Protein AF-D1KDJ7-F1 (afdb_monomer)

Radius of gyration: 19.08 Å; Cα contacts (8 Å, |Δi|>4): 86; chains: 1; bounding box: 45×33×55 Å

pLDDT: mean 92.46, std 7.89, range [58.44, 98.5]

Solvent-accessible surface area (backbone atoms only — not comparable to full-atom values): 9548 Å² total; per-residue (Å²): 96,77,80,58,55,37,55,81,70,35,60,68,57,33,16,52,52,42,43,54,43,72,72,33,71,64,43,58,51,50,50,53,49,49,55,52,52,51,51,51,50,51,52,53,55,51,52,52,47,52,51,58,57,71,67,57,68,82,76,76,93,64,86,67,96,80,68,76,52,65,67,59,56,50,48,39,52,49,50,30,51,52,40,51,52,51,51,54,54,52,63,70,73,52,61,50,69,50,39,55,61,50,52,47,61,50,60,70,39,69,66,46,53,53,54,52,50,52,32,50,51,29,45,41,53,47,48,46,58,46,62,42,42,45,49,47,76,70,69,76,42,93,74,66,54,57,69,62,39,50,52,53,42,48,52,52,49,52,50,49,49,49,48,59,55,45,56,78,78,108

Secondary structure (DSSP, 8-state):
-TGGGGGGG-HHHHHHHHHHHHHSHHHHHHHHHHHHHHHHHHHHHHHHHHHHHHT--SPPSS--TTPPPHHHHHHHHHHHHHHHHHHHHHHHHS-SSSHHHHHHHHHHSHHHHHHHHHHHHHHHHHHHHHHHHHHHHTTS-S---HHHHHHHHHHHHHHHHHHHHHHHH-

Foldseek 3Di:
DVLLLCVVVDQVSNLVVLVVLVPDPVVVVVVVCCVVVVVVVVVVVVVVVVVVVVPDDPDDPDDDPPDDPPCNVCVLVVLLVVLVVVVVVVVVPDDSNRVSVVVLVQVVDVVSVVSVVSNLVSVLVCQLVCQQCVCVVVVNDPHGPNVVSVVVSVVVSCSVVVSSVSSVVD

Nearest PDB structures (foldseek):
  2wu5-assembly1_H  TM=6.308E-01  e=4.886E+00  Escherichia coli

Sequence (170 aa):
MVSLLNFHAGKDVFNGFYTEFSQSPIYYLMAVALITTLGFHVFIAMSRQLANHQSKGSGYEKTYPQEIPRVVAWGGAGTLLVFIVFHFMQMQWLDKTDLYQEMLSIFIQPIMWVIYALGLITLSAHLHHALNNVLQTLGMTSKQYHLVVVLIVLLIFIGFSSVLVGVMYA

Structure (mmCIF, N/CA/C/O backbone):
data_AF-D1KDJ7-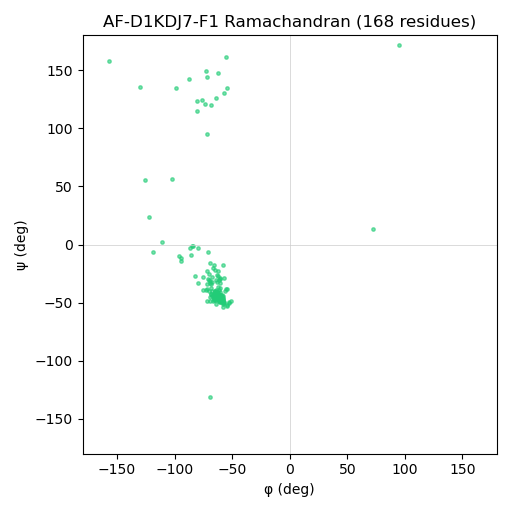F1
#
_entry.id   AF-D1KDJ7-F1
#
loop_
_atom_site.group_PDB
_atom_site.id
_atom_site.type_symbol
_atom_site.label_atom_id
_atom_site.label_alt_id
_atom_site.label_comp_id
_at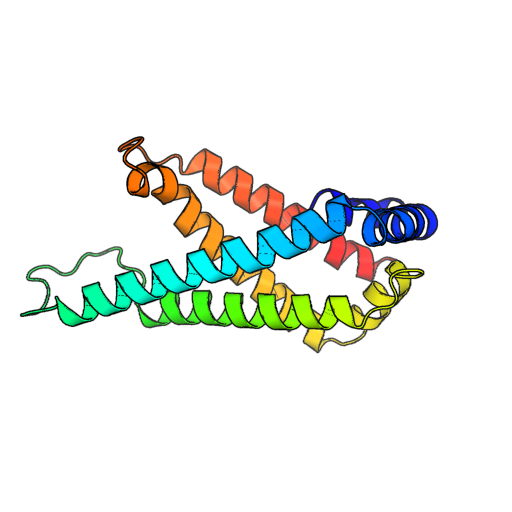om_site.label_asym_id
_atom_site.label_entity_id
_atom_site.label_seq_id
_atom_site.pdbx_PDB_ins_code
_atom_site.Cartn_x
_atom_site.Cartn_y
_atom_site.Cartn_z
_atom_site.occupancy
_atom_site.B_iso_or_equiv
_atom_site.auth_seq_id
_atom_site.auth_comp_id
_atom_site.auth_asym_id
_atom_site.auth_atom_id
_atom_site.pdbx_PDB_model_num
ATOM 1 N N . MET A 1 1 ? -1.204 3.511 -5.190 1.00 91.44 1 MET A N 1
ATOM 2 C CA . MET A 1 1 ? -2.198 3.582 -6.280 1.00 91.44 1 MET A CA 1
ATOM 3 C C . MET A 1 1 ? -1.753 4.548 -7.371 1.00 91.44 1 MET A C 1
ATOM 5 O O . MET A 1 1 ? -1.451 4.066 -8.443 1.00 91.44 1 MET A O 1
ATOM 9 N N . VAL A 1 2 ? -1.648 5.863 -7.116 1.00 93.19 2 VAL A N 1
ATOM 10 C CA . VAL A 1 2 ? -1.347 6.862 -8.170 1.00 93.19 2 VAL A CA 1
ATOM 11 C C . VAL A 1 2 ? -0.069 6.545 -8.955 1.00 93.19 2 VAL A C 1
ATOM 13 O O . VAL A 1 2 ? -0.130 6.439 -10.169 1.00 93.19 2 VAL A O 1
ATOM 16 N N . SER A 1 3 ? 1.061 6.310 -8.280 1.00 93.38 3 SER A N 1
ATOM 17 C CA . SER A 1 3 ? 2.324 5.966 -8.955 1.00 93.38 3 SER A CA 1
ATOM 18 C C . SER A 1 3 ? 2.252 4.674 -9.777 1.00 93.38 3 SER A C 1
ATOM 20 O O . SER A 1 3 ? 2.868 4.585 -10.832 1.00 93.38 3 SER A O 1
ATOM 22 N N . LEU A 1 4 ? 1.461 3.698 -9.325 1.00 94.44 4 LEU A N 1
ATOM 23 C CA . LEU A 1 4 ? 1.242 2.420 -10.007 1.00 94.44 4 LEU A CA 1
ATOM 24 C C . LEU A 1 4 ? 0.430 2.572 -11.300 1.00 94.44 4 LEU A C 1
ATOM 26 O O . LEU A 1 4 ? 0.592 1.760 -12.202 1.00 94.44 4 LEU A O 1
ATOM 30 N N . LEU A 1 5 ? -0.404 3.613 -11.426 1.00 96.25 5 LEU A N 1
ATOM 31 C CA . LEU A 1 5 ? -1.155 3.866 -12.660 1.00 96.25 5 LEU A CA 1
ATOM 32 C C . LEU A 1 5 ? -0.249 4.216 -13.848 1.00 96.25 5 LEU A C 1
ATOM 34 O O . LEU A 1 5 ? -0.687 4.061 -14.984 1.00 96.25 5 LEU A O 1
ATOM 38 N N . ASN A 1 6 ? 1.012 4.606 -13.611 1.00 95.69 6 ASN A N 1
ATOM 39 C CA . ASN A 1 6 ? 2.003 4.771 -14.679 1.00 95.69 6 ASN A CA 1
ATOM 40 C C . ASN A 1 6 ? 2.229 3.483 -15.484 1.00 95.69 6 ASN A C 1
ATOM 42 O O . ASN A 1 6 ? 2.736 3.566 -16.595 1.00 95.69 6 ASN A O 1
ATOM 46 N N . PHE A 1 7 ? 1.830 2.310 -14.972 1.00 96.94 7 PHE A N 1
ATOM 47 C CA . PHE A 1 7 ? 1.890 1.053 -15.723 1.00 96.94 7 PHE A CA 1
ATOM 48 C C . PHE A 1 7 ? 1.156 1.168 -17.068 1.00 96.94 7 PHE A C 1
ATOM 50 O O . PHE A 1 7 ? 1.645 0.701 -18.092 1.00 96.94 7 PHE A O 1
ATOM 57 N N . HIS A 1 8 ? 0.029 1.887 -17.087 1.00 96.81 8 HIS A N 1
ATOM 58 C CA . HIS A 1 8 ? -0.778 2.120 -18.290 1.00 96.81 8 HIS A CA 1
ATOM 59 C C . HIS A 1 8 ? -0.102 3.024 -19.327 1.00 96.81 8 HIS A C 1
ATOM 61 O O . HIS A 1 8 ? -0.534 3.060 -20.475 1.00 96.81 8 HIS A O 1
ATOM 67 N N . ALA A 1 9 ? 0.945 3.757 -18.942 1.00 96.56 9 ALA A N 1
ATOM 68 C CA . ALA A 1 9 ? 1.739 4.578 -19.854 1.00 96.56 9 ALA A CA 1
ATOM 69 C C . ALA A 1 9 ? 2.853 3.777 -20.560 1.00 96.56 9 ALA A C 1
ATOM 71 O O . ALA A 1 9 ? 3.573 4.333 -21.389 1.00 96.56 9 ALA A O 1
ATOM 72 N N . GLY A 1 10 ? 2.981 2.481 -20.257 1.00 96.25 10 GLY A N 1
ATOM 73 C CA . GLY A 1 10 ? 3.928 1.569 -20.887 1.00 96.25 10 GLY A CA 1
ATOM 74 C C . GLY A 1 10 ? 5.244 1.404 -20.125 1.00 96.25 10 GLY A C 1
ATOM 75 O O . GLY A 1 10 ? 5.540 2.102 -19.151 1.00 96.25 10 GLY A O 1
ATOM 76 N N . LYS A 1 11 ? 6.040 0.439 -20.602 1.00 96.69 11 LYS A N 1
ATOM 77 C CA . LYS A 1 11 ? 7.270 -0.045 -19.961 1.00 96.69 11 LYS A CA 1
ATOM 78 C C . LYS A 1 11 ? 8.259 1.073 -19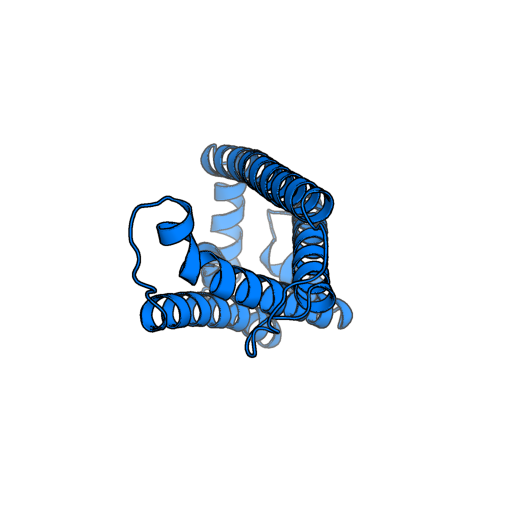.622 1.00 96.69 11 LYS A C 1
ATOM 80 O O . LYS A 1 11 ? 8.705 1.152 -18.480 1.00 96.69 11 LYS A O 1
ATOM 85 N N . ASP A 1 12 ? 8.574 1.937 -20.584 1.00 97.06 12 ASP A N 1
ATOM 86 C CA . ASP A 1 12 ? 9.632 2.944 -20.428 1.00 97.06 12 ASP A CA 1
ATOM 87 C C . ASP A 1 12 ? 9.285 3.984 -19.355 1.00 97.06 12 ASP A C 1
ATOM 89 O O . ASP A 1 12 ? 10.107 4.287 -18.491 1.00 97.06 12 ASP A O 1
ATOM 93 N N . VAL A 1 13 ? 8.041 4.480 -19.356 1.00 96.94 13 VAL A N 1
ATOM 94 C CA . VAL A 1 13 ? 7.558 5.452 -18.359 1.00 96.94 13 VAL A CA 1
ATOM 95 C C . VAL A 1 13 ? 7.529 4.824 -16.966 1.00 96.94 13 VAL A C 1
ATOM 97 O O . VAL A 1 13 ? 7.974 5.437 -15.994 1.00 96.94 13 VAL A O 1
ATOM 100 N N . PHE A 1 14 ? 7.029 3.591 -16.864 1.00 97.12 14 PHE A N 1
ATOM 101 C CA . PHE A 1 14 ? 6.931 2.881 -15.595 1.00 97.12 14 PHE A CA 1
ATOM 102 C C . PHE A 1 14 ? 8.311 2.601 -14.985 1.00 97.12 14 PHE A C 1
ATOM 104 O O . PHE A 1 14 ? 8.564 2.957 -13.832 1.00 97.12 14 PHE A O 1
ATOM 111 N N . ASN A 1 15 ? 9.225 2.021 -15.766 1.00 97.31 15 ASN A N 1
ATOM 112 C CA . ASN A 1 15 ? 10.569 1.684 -15.300 1.00 97.31 15 ASN A CA 1
ATOM 113 C C . ASN A 1 15 ? 11.406 2.930 -15.001 1.00 97.31 15 ASN A C 1
ATOM 115 O O . ASN A 1 15 ? 12.100 2.955 -13.983 1.00 97.31 15 ASN A O 1
ATOM 119 N N . GLY A 1 16 ? 11.310 3.976 -15.831 1.00 96.44 16 GLY A N 1
ATOM 120 C CA . GLY A 1 16 ? 11.992 5.248 -15.589 1.00 96.44 16 GLY A CA 1
ATOM 121 C C . GLY A 1 16 ? 11.605 5.848 -14.237 1.00 96.44 16 GLY A C 1
ATOM 122 O O . GLY A 1 16 ? 12.473 6.118 -13.407 1.00 96.44 16 GLY A O 1
ATOM 123 N N . PHE A 1 17 ? 10.297 5.936 -13.958 1.00 95.94 17 PHE A N 1
ATOM 124 C CA . PHE A 1 17 ? 9.800 6.442 -12.677 1.00 95.94 17 PHE A CA 1
ATOM 125 C C . PHE A 1 17 ? 10.339 5.642 -11.482 1.00 95.94 17 PHE A C 1
ATOM 127 O O . PHE A 1 17 ? 10.817 6.231 -10.513 1.00 95.94 17 PHE A O 1
ATOM 134 N N . TYR A 1 18 ? 10.263 4.307 -11.517 1.00 95.50 18 TYR A N 1
ATOM 135 C CA . TYR A 1 18 ? 10.661 3.479 -10.371 1.00 95.50 18 TYR A CA 1
ATOM 136 C C . TYR A 1 18 ? 12.178 3.362 -10.190 1.00 95.50 18 TYR A C 1
ATOM 138 O O . TYR A 1 18 ? 12.637 3.248 -9.046 1.00 95.50 18 TYR A O 1
ATOM 146 N N . THR A 1 19 ? 12.954 3.475 -11.269 1.00 94.75 19 THR A N 1
ATOM 147 C CA . THR A 1 19 ? 14.420 3.561 -11.200 1.00 94.75 19 THR A CA 1
ATOM 148 C C . THR A 1 19 ? 14.845 4.800 -10.416 1.00 94.75 19 THR A C 1
ATOM 150 O O . THR A 1 19 ? 15.633 4.693 -9.478 1.00 94.75 19 THR A O 1
ATOM 153 N N . GLU A 1 20 ? 14.262 5.961 -10.720 1.00 94.56 20 GLU A N 1
ATOM 154 C CA . GLU A 1 20 ? 14.554 7.209 -10.005 1.00 94.56 20 GLU A CA 1
ATOM 155 C C . GLU A 1 20 ? 13.964 7.215 -8.588 1.00 94.56 20 GLU A C 1
ATOM 157 O O . GLU A 1 20 ? 14.648 7.515 -7.605 1.00 94.56 20 GLU A O 1
ATOM 162 N N . PHE A 1 21 ? 12.686 6.847 -8.458 1.00 94.06 21 PHE A N 1
ATOM 163 C CA . PHE A 1 21 ? 11.972 6.900 -7.187 1.00 94.06 21 PHE A CA 1
ATOM 164 C C . PHE A 1 21 ? 12.628 6.011 -6.130 1.00 94.06 21 PHE A C 1
ATOM 166 O O . PHE A 1 21 ? 12.804 6.460 -4.999 1.00 94.06 21 PHE A O 1
ATOM 173 N N . SER A 1 22 ? 13.038 4.790 -6.488 1.00 93.12 22 SER A N 1
ATOM 174 C CA . SER A 1 22 ? 13.649 3.839 -5.546 1.00 93.12 22 SER A CA 1
ATOM 175 C C . SER A 1 22 ? 14.995 4.296 -4.974 1.00 93.12 22 SER A C 1
ATOM 177 O O . SER A 1 22 ? 15.382 3.849 -3.895 1.00 93.12 22 SER A O 1
ATOM 179 N N . GLN A 1 23 ? 15.683 5.211 -5.657 1.00 93.62 23 GLN A N 1
ATOM 180 C CA . GLN A 1 23 ? 16.940 5.805 -5.198 1.00 93.62 23 GLN A CA 1
ATOM 181 C C . GLN A 1 23 ? 16.723 7.129 -4.450 1.00 93.62 23 GLN A C 1
ATOM 183 O O . GLN A 1 23 ? 17.636 7.641 -3.801 1.00 93.62 23 GLN A O 1
ATOM 188 N N . SER A 1 24 ? 15.514 7.690 -4.514 1.00 95.81 24 SER A N 1
ATOM 189 C CA . SER A 1 24 ? 15.205 8.984 -3.917 1.00 95.81 24 SER A CA 1
ATOM 190 C C . SER A 1 24 ? 15.138 8.924 -2.380 1.00 95.81 24 SER A C 1
ATOM 192 O O . SER A 1 24 ? 14.670 7.936 -1.808 1.00 95.81 24 SER A O 1
ATOM 194 N N . PRO A 1 25 ? 15.485 10.015 -1.670 1.00 97.12 25 PRO A N 1
ATOM 195 C CA . PRO A 1 25 ? 15.270 10.118 -0.223 1.00 97.12 25 PRO A CA 1
ATOM 196 C C . PRO A 1 25 ? 13.803 9.929 0.191 1.00 97.12 25 PRO A C 1
ATOM 198 O O . PRO A 1 25 ? 13.519 9.445 1.286 1.00 97.12 25 PRO A O 1
ATOM 201 N N . ILE A 1 26 ? 12.866 10.289 -0.696 1.00 95.88 26 ILE A N 1
ATOM 202 C CA . ILE A 1 26 ? 11.423 10.154 -0.468 1.00 95.88 26 ILE A CA 1
ATOM 203 C C . ILE A 1 26 ? 11.048 8.681 -0.296 1.00 95.88 26 ILE A C 1
ATOM 205 O O . ILE A 1 26 ? 10.271 8.362 0.602 1.00 95.88 26 ILE A O 1
ATOM 209 N N . TYR A 1 27 ? 11.623 7.777 -1.093 1.00 94.19 27 TYR A N 1
ATOM 210 C CA . TYR A 1 27 ? 11.376 6.342 -0.952 1.00 94.19 27 TYR A CA 1
ATOM 211 C C . TYR A 1 27 ? 11.769 5.832 0.438 1.00 94.19 27 TYR A C 1
ATOM 213 O O . TYR A 1 27 ? 10.957 5.195 1.112 1.00 94.19 27 TYR A O 1
ATOM 221 N N . TYR A 1 28 ? 12.971 6.169 0.912 1.00 94.94 28 TYR A N 1
ATOM 222 C CA . TYR A 1 28 ? 13.435 5.746 2.236 1.00 94.94 28 TYR A CA 1
ATOM 223 C C . TYR A 1 28 ? 12.596 6.353 3.362 1.00 94.94 28 TYR A C 1
ATOM 225 O O . TYR A 1 28 ? 12.233 5.646 4.304 1.00 94.94 28 TYR A O 1
ATOM 233 N N . LEU A 1 29 ? 12.219 7.630 3.243 1.00 97.19 29 LEU A N 1
ATOM 234 C CA . LEU A 1 29 ? 11.311 8.281 4.186 1.00 97.19 29 LEU A CA 1
ATOM 235 C C . LEU A 1 29 ? 9.962 7.550 4.247 1.00 97.19 29 LEU A C 1
ATOM 237 O O . LEU A 1 29 ? 9.476 7.246 5.336 1.00 97.19 29 LEU A O 1
ATOM 241 N N . MET A 1 30 ? 9.375 7.233 3.090 1.00 94.88 30 MET A N 1
ATOM 242 C CA . MET A 1 30 ? 8.109 6.503 3.001 1.00 94.88 30 MET A CA 1
ATOM 243 C C . MET A 1 30 ? 8.222 5.088 3.573 1.00 94.88 30 MET A C 1
ATOM 245 O O . MET A 1 30 ? 7.302 4.649 4.260 1.00 94.88 30 MET A O 1
ATOM 249 N N . ALA A 1 31 ? 9.334 4.388 3.340 1.00 94.31 31 ALA A N 1
ATOM 250 C CA . ALA A 1 31 ? 9.569 3.053 3.886 1.00 94.31 31 ALA A CA 1
ATOM 251 C C . ALA A 1 31 ? 9.669 3.075 5.421 1.00 94.31 31 ALA A C 1
ATOM 253 O O . ALA A 1 31 ?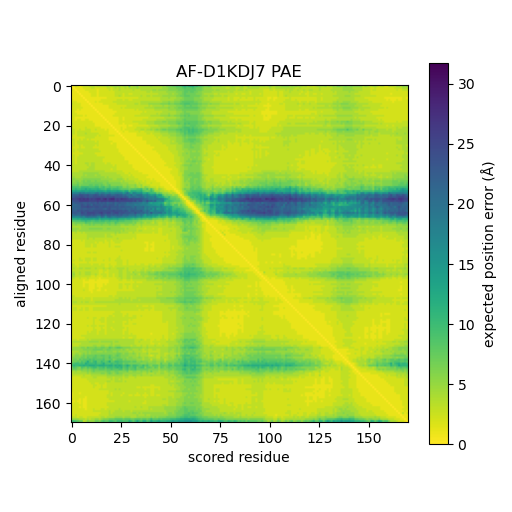 8.986 2.303 6.095 1.00 94.31 31 ALA A O 1
ATOM 254 N N . VAL A 1 32 ? 10.452 4.001 5.986 1.00 97.31 32 VAL A N 1
ATOM 255 C CA . VAL A 1 32 ? 10.566 4.175 7.445 1.00 97.31 32 VAL A CA 1
ATOM 256 C C . VAL A 1 32 ? 9.222 4.573 8.053 1.00 97.31 32 VAL A C 1
ATOM 258 O O . VAL A 1 32 ? 8.816 4.009 9.074 1.00 97.31 32 VAL A O 1
ATOM 261 N N . ALA A 1 33 ? 8.505 5.504 7.418 1.00 97.12 33 ALA A N 1
ATOM 262 C CA . ALA A 1 33 ? 7.180 5.922 7.858 1.00 97.12 33 ALA A CA 1
ATOM 263 C C . ALA A 1 33 ? 6.189 4.752 7.835 1.00 97.12 33 ALA A C 1
ATOM 265 O O . ALA A 1 33 ? 5.492 4.537 8.826 1.00 97.12 33 ALA A O 1
ATOM 266 N N . LEU A 1 34 ? 6.157 3.961 6.759 1.00 95.12 34 LEU A N 1
ATOM 267 C CA . LEU A 1 34 ? 5.304 2.778 6.643 1.00 95.12 34 LEU A CA 1
ATOM 268 C C . LEU A 1 34 ? 5.584 1.786 7.772 1.00 95.12 34 LEU A C 1
ATOM 270 O O . LEU A 1 34 ? 4.660 1.425 8.492 1.00 95.12 34 LEU A O 1
ATOM 274 N N . ILE A 1 35 ? 6.843 1.381 7.960 1.00 96.56 35 ILE A N 1
ATOM 275 C CA . ILE A 1 35 ? 7.219 0.387 8.977 1.00 96.56 35 ILE A CA 1
ATOM 276 C C . ILE A 1 35 ? 6.852 0.888 10.377 1.00 96.56 35 ILE A C 1
ATOM 278 O O . ILE A 1 35 ? 6.218 0.170 11.151 1.00 96.56 35 ILE A O 1
ATOM 282 N N . THR A 1 36 ? 7.205 2.137 10.689 1.00 97.81 36 THR A N 1
ATOM 283 C CA . THR A 1 36 ? 6.982 2.715 12.020 1.00 97.81 36 THR A CA 1
ATOM 284 C C . THR A 1 36 ? 5.492 2.873 12.314 1.00 97.81 36 THR A C 1
ATOM 286 O O . THR A 1 36 ? 5.015 2.454 13.369 1.00 97.81 36 THR A O 1
ATOM 289 N N . THR A 1 37 ? 4.733 3.450 11.380 1.00 97.19 37 THR A N 1
ATOM 290 C CA . THR A 1 37 ? 3.300 3.713 11.583 1.00 97.19 37 THR A CA 1
ATOM 291 C C . THR A 1 37 ? 2.470 2.438 11.553 1.00 97.19 37 THR A C 1
ATOM 293 O O . THR A 1 37 ? 1.571 2.299 12.379 1.00 97.19 37 THR A O 1
ATOM 296 N N . LEU A 1 38 ? 2.790 1.479 10.679 1.00 96.75 38 LEU A N 1
ATOM 297 C CA . LEU A 1 38 ? 2.138 0.171 10.661 1.00 96.75 38 LEU A CA 1
ATOM 298 C C . LEU A 1 38 ? 2.428 -0.603 11.949 1.00 96.75 38 LEU A C 1
ATOM 300 O O . LEU A 1 38 ? 1.501 -1.136 12.556 1.00 96.75 38 LEU A O 1
ATOM 304 N N . GLY A 1 39 ? 3.687 -0.623 12.400 1.00 97.75 39 GLY A N 1
ATOM 305 C CA . GLY A 1 39 ? 4.074 -1.273 13.653 1.00 97.75 39 GLY A CA 1
ATOM 306 C C . GLY A 1 39 ? 3.338 -0.680 14.854 1.00 97.75 39 GLY A C 1
ATOM 307 O O . GLY A 1 39 ? 2.723 -1.414 15.629 1.00 97.75 39 GLY A O 1
ATOM 308 N N . PHE A 1 40 ? 3.315 0.651 14.962 1.00 97.62 40 PHE A N 1
ATOM 309 C CA . PHE A 1 40 ? 2.552 1.349 15.998 1.00 97.62 40 PHE A CA 1
ATOM 310 C C . PHE A 1 40 ? 1.048 1.053 15.906 1.00 97.62 40 PHE A C 1
ATOM 312 O O . PHE A 1 40 ? 0.414 0.743 16.914 1.00 97.62 40 PHE A O 1
ATOM 319 N N . HIS A 1 41 ? 0.474 1.094 14.702 1.00 94.88 41 HIS A N 1
ATOM 320 C CA . HIS A 1 41 ? -0.938 0.802 14.470 1.00 94.88 41 HIS A CA 1
ATOM 321 C C . HIS A 1 41 ? -1.316 -0.606 14.946 1.00 94.88 41 HIS A C 1
ATOM 323 O O . HIS A 1 41 ? -2.270 -0.759 15.713 1.00 94.88 41 HIS A O 1
ATOM 329 N N . VAL A 1 42 ? -0.549 -1.624 14.543 1.00 96.25 42 VAL A N 1
ATOM 330 C CA . VAL A 1 42 ? -0.773 -3.020 14.946 1.00 96.25 42 VAL A CA 1
ATOM 331 C C . VAL A 1 42 ? -0.611 -3.174 16.457 1.00 96.25 42 VAL A C 1
ATOM 333 O O . VAL A 1 42 ? -1.474 -3.772 17.100 1.00 96.25 42 VAL A O 1
ATOM 336 N N . PHE A 1 43 ? 0.431 -2.579 17.046 1.00 96.81 43 PHE A N 1
ATOM 337 C CA . PHE A 1 43 ? 0.661 -2.623 18.490 1.00 96.81 43 PHE A CA 1
ATOM 338 C C . PHE A 1 43 ? -0.523 -2.053 19.283 1.00 96.81 43 PHE A C 1
ATOM 340 O O . PHE A 1 43 ? -1.023 -2.704 20.206 1.00 96.81 43 PHE A O 1
ATOM 347 N N . ILE A 1 44 ? -1.015 -0.868 18.912 1.00 94.62 44 ILE A N 1
ATOM 348 C CA . ILE A 1 44 ? -2.156 -0.238 19.587 1.00 94.62 44 ILE A CA 1
ATOM 349 C C . ILE A 1 44 ? -3.438 -1.044 19.362 1.00 94.62 44 ILE A C 1
ATOM 351 O O . ILE A 1 44 ? -4.186 -1.267 20.316 1.00 94.62 44 ILE A O 1
ATOM 355 N N . ALA A 1 45 ? -3.691 -1.519 18.140 1.00 91.56 45 ALA A N 1
ATOM 356 C CA . ALA A 1 45 ? -4.866 -2.333 17.834 1.00 91.56 45 ALA A CA 1
ATOM 357 C C . ALA A 1 45 ? -4.898 -3.625 18.670 1.00 91.56 45 ALA A C 1
ATOM 359 O O . ALA A 1 45 ? -5.923 -3.939 19.284 1.00 91.56 45 ALA A O 1
ATOM 360 N N . MET A 1 46 ? -3.768 -4.333 18.765 1.00 92.38 46 MET A N 1
ATOM 361 C CA . MET A 1 46 ? -3.636 -5.541 19.582 1.00 92.38 46 MET A CA 1
ATOM 362 C C . MET A 1 46 ? -3.774 -5.241 21.075 1.00 92.38 46 MET A C 1
ATOM 364 O O . MET A 1 46 ? -4.546 -5.912 21.760 1.00 92.38 46 MET A O 1
ATOM 368 N N . SER A 1 47 ? -3.086 -4.211 21.575 1.00 93.06 47 SER A N 1
ATOM 369 C CA . SER A 1 47 ? -3.125 -3.830 22.994 1.00 93.06 47 SER A CA 1
ATOM 370 C C . SER A 1 47 ? -4.543 -3.475 23.440 1.00 93.06 47 SER A C 1
ATOM 372 O O . SER A 1 47 ? -5.021 -3.964 24.466 1.00 93.06 47 SER A O 1
ATOM 374 N N . ARG A 1 48 ? -5.263 -2.683 22.633 1.00 89.75 48 ARG A N 1
ATOM 375 C CA . ARG A 1 48 ? -6.661 -2.327 22.908 1.00 89.75 48 ARG A CA 1
ATOM 376 C C . ARG A 1 48 ? -7.578 -3.539 22.867 1.00 89.75 48 ARG A C 1
ATOM 378 O O . ARG A 1 48 ? -8.470 -3.639 23.707 1.00 89.75 48 ARG A O 1
ATOM 385 N N . GLN A 1 49 ? -7.370 -4.460 21.928 1.00 87.19 49 GLN A N 1
ATOM 386 C CA . GLN A 1 49 ? -8.186 -5.666 21.890 1.00 87.19 49 GLN A CA 1
ATOM 387 C C . GLN A 1 49 ? -7.939 -6.558 23.100 1.00 87.19 49 GLN A C 1
ATOM 389 O O . GLN A 1 49 ? -8.899 -7.073 23.671 1.00 87.19 49 GLN A O 1
ATOM 394 N N . LEU A 1 50 ? -6.681 -6.750 23.491 1.00 87.44 50 LEU A N 1
ATOM 395 C CA . LEU A 1 50 ? -6.346 -7.589 24.632 1.00 87.44 50 LEU A CA 1
ATOM 396 C C . LEU A 1 50 ? -6.948 -7.013 25.919 1.00 87.44 50 LEU A C 1
ATOM 398 O O . LEU A 1 50 ? -7.602 -7.744 26.660 1.00 87.44 50 LEU A O 1
ATOM 402 N N . ALA A 1 51 ? -6.842 -5.696 26.120 1.00 88.06 51 ALA A N 1
ATOM 403 C CA . ALA A 1 51 ? -7.497 -5.004 27.229 1.00 88.06 51 ALA A CA 1
ATOM 404 C C . ALA A 1 51 ? -9.029 -5.173 27.201 1.00 88.06 51 ALA A C 1
ATOM 406 O O . ALA A 1 51 ? -9.636 -5.481 28.222 1.00 88.06 51 ALA A O 1
ATOM 407 N N . ASN A 1 52 ? -9.656 -5.050 26.025 1.00 84.75 52 ASN A N 1
ATOM 408 C CA . ASN A 1 52 ? -11.099 -5.256 25.847 1.00 84.75 52 ASN A CA 1
ATOM 409 C C . ASN A 1 52 ? -11.537 -6.719 26.058 1.00 84.75 52 ASN A C 1
ATOM 411 O O . ASN A 1 52 ? -12.685 -7.002 26.396 1.00 84.75 52 ASN A O 1
ATOM 415 N N . HIS A 1 53 ? -10.646 -7.680 25.811 1.00 80.88 53 HIS A N 1
ATOM 416 C CA . HIS A 1 53 ? -10.916 -9.086 26.088 1.00 80.88 53 HIS A CA 1
ATOM 417 C C . HIS A 1 53 ? -10.823 -9.388 27.586 1.00 80.88 53 HIS A C 1
ATOM 419 O O . HIS A 1 53 ? -11.660 -10.122 28.098 1.00 80.88 53 HIS A O 1
ATOM 425 N N . GLN A 1 54 ? -9.861 -8.783 28.287 1.00 82.25 54 GLN A N 1
ATOM 426 C CA . GLN A 1 54 ? -9.705 -8.924 29.738 1.00 82.25 54 GLN A CA 1
ATOM 427 C C . GLN A 1 54 ? -10.837 -8.249 30.523 1.00 82.25 54 GLN A C 1
ATOM 429 O O . GLN A 1 54 ? -11.241 -8.751 31.566 1.00 82.25 54 GLN A O 1
ATOM 434 N N . SER A 1 55 ? -11.379 -7.136 30.021 1.00 78.31 55 SER A N 1
ATOM 435 C CA . SER A 1 55 ? -12.482 -6.415 30.669 1.00 78.31 55 SER A CA 1
ATOM 436 C C . SER A 1 55 ? -13.865 -7.033 30.431 1.00 78.31 55 SER A C 1
ATOM 438 O O . SER A 1 55 ? -14.856 -6.547 30.982 1.00 78.31 55 SER A O 1
ATOM 440 N N . LYS A 1 56 ? -13.967 -8.099 29.624 1.00 68.94 56 LYS A N 1
ATOM 441 C CA . LYS A 1 56 ? -15.223 -8.826 29.417 1.00 68.94 56 LYS A CA 1
ATOM 442 C C . LYS A 1 56 ? -15.565 -9.620 30.686 1.00 68.94 56 LYS A C 1
ATOM 444 O O . LYS A 1 56 ? -15.077 -10.728 30.875 1.00 68.94 56 LYS A O 1
ATOM 449 N N . GLY A 1 57 ? -16.396 -9.030 31.547 1.00 72.38 57 GLY A N 1
ATOM 450 C CA . GLY A 1 57 ? -17.065 -9.707 32.664 1.00 72.38 57 GLY A CA 1
ATOM 451 C C . GLY A 1 57 ? -18.141 -10.691 32.178 1.00 72.38 57 GLY A C 1
ATOM 452 O O . GLY A 1 57 ? -17.901 -11.490 31.273 1.00 72.38 57 GLY A O 1
ATOM 453 N N . SER A 1 58 ? -19.356 -10.639 32.739 1.00 67.25 58 SER A N 1
ATOM 454 C CA . SER A 1 58 ? -20.500 -11.355 32.155 1.00 67.25 58 SER A CA 1
ATOM 455 C C . SER A 1 58 ? -20.798 -10.825 30.743 1.00 67.25 58 SER A C 1
ATOM 457 O O . SER A 1 58 ? -20.538 -9.663 30.429 1.00 67.25 58 SER A O 1
ATOM 459 N N . GLY A 1 59 ? -21.280 -11.698 29.850 1.00 66.69 59 GLY A N 1
ATOM 460 C CA . GLY A 1 59 ? -21.565 -11.345 28.454 1.00 66.69 59 GLY A CA 1
ATOM 461 C C . GLY A 1 59 ? -22.522 -10.153 28.311 1.00 66.69 59 GLY A C 1
ATOM 462 O O . GLY A 1 59 ? -23.238 -9.806 29.245 1.00 66.69 59 GLY A O 1
ATOM 463 N N . TYR A 1 60 ? -22.539 -9.526 27.128 1.00 69.50 60 TYR A N 1
ATOM 464 C CA . TYR A 1 60 ? -23.446 -8.409 26.857 1.00 69.50 60 TYR A CA 1
ATOM 465 C C . TYR A 1 60 ? -24.901 -8.826 27.079 1.00 69.50 60 TYR A C 1
ATOM 467 O O . TYR A 1 60 ? -25.357 -9.827 26.533 1.00 69.50 60 TYR A O 1
ATOM 475 N N . GLU A 1 61 ? -25.631 -8.013 27.836 1.00 71.06 61 GLU A N 1
ATOM 476 C CA . GLU A 1 61 ? -27.036 -8.253 28.183 1.00 71.06 61 GLU A CA 1
ATOM 477 C C . GLU A 1 61 ? -27.971 -8.181 26.965 1.00 71.06 61 GLU A C 1
ATOM 479 O O . GLU A 1 61 ? -29.063 -8.744 26.967 1.00 71.06 61 GLU A O 1
ATOM 484 N N . LYS A 1 62 ? -27.521 -7.528 25.887 1.00 74.56 62 LYS A N 1
ATOM 485 C CA . LYS A 1 62 ? -28.206 -7.486 24.594 1.00 74.56 62 LYS A CA 1
ATOM 486 C C . LYS A 1 62 ? -27.246 -7.830 23.468 1.00 74.56 62 LYS A C 1
ATOM 488 O O . LYS A 1 62 ? -26.134 -7.309 23.402 1.00 74.56 62 LYS A O 1
ATOM 493 N N . THR A 1 63 ? -27.709 -8.672 22.554 1.00 65.56 63 THR A N 1
ATOM 494 C CA . THR A 1 63 ? -27.015 -8.973 21.302 1.00 65.56 63 THR A CA 1
ATOM 495 C C . THR A 1 63 ? -27.198 -7.799 20.342 1.00 65.56 63 THR A C 1
ATOM 497 O O . THR A 1 63 ? -28.330 -7.401 20.065 1.00 65.56 63 THR A O 1
ATOM 500 N N . TYR A 1 64 ? -26.107 -7.225 19.835 1.00 61.19 64 TYR A N 1
ATOM 501 C CA . TYR A 1 64 ? -26.193 -6.172 18.825 1.00 61.19 64 TYR A CA 1
ATOM 502 C C . TYR A 1 64 ? -26.419 -6.788 17.433 1.00 61.19 64 TYR A C 1
ATOM 504 O O . TYR A 1 64 ? -25.598 -7.584 16.975 1.00 61.19 64 TYR A O 1
ATOM 512 N N . PRO A 1 65 ? -27.492 -6.409 16.717 1.00 58.44 65 PRO A N 1
ATOM 513 C CA . PRO A 1 65 ? -27.895 -7.061 15.468 1.00 58.44 65 PRO A CA 1
ATOM 514 C C . PRO A 1 65 ? -26.977 -6.791 14.260 1.00 58.44 65 PRO A C 1
ATOM 516 O O . PRO A 1 65 ? -27.179 -7.397 13.214 1.00 58.44 65 PRO A O 1
ATOM 519 N N . GLN A 1 66 ? -25.978 -5.907 14.373 1.00 65.88 66 GLN A N 1
ATOM 520 C CA . GLN A 1 66 ? -25.038 -5.574 13.287 1.00 65.88 66 GLN A CA 1
ATOM 521 C C . GLN A 1 66 ? -23.563 -5.810 13.647 1.00 65.88 66 GLN A C 1
ATOM 523 O O . GLN A 1 66 ? -22.665 -5.198 13.067 1.00 65.88 66 GLN A O 1
ATOM 528 N N . GLU A 1 67 ? -23.279 -6.687 14.610 1.00 70.62 67 GLU A N 1
ATOM 529 C CA . GLU A 1 67 ? -21.893 -7.022 14.939 1.00 70.62 67 GLU A CA 1
ATOM 530 C C . GLU A 1 67 ? -21.260 -7.914 13.865 1.00 70.62 67 GLU A C 1
ATOM 532 O O . GLU A 1 67 ? -21.706 -9.032 13.609 1.00 70.62 67 GLU A O 1
ATOM 537 N N . ILE A 1 68 ? -20.163 -7.439 13.268 1.00 79.62 68 ILE A N 1
ATOM 538 C CA . ILE A 1 68 ? -19.290 -8.291 12.456 1.00 79.62 68 ILE A CA 1
ATOM 539 C C . ILE A 1 68 ? -18.683 -9.349 13.389 1.00 79.62 68 ILE A C 1
ATOM 541 O O . ILE A 1 68 ? -18.057 -8.981 14.392 1.00 79.62 68 ILE A O 1
ATOM 545 N N . PRO A 1 69 ? -18.811 -10.654 13.079 1.00 86.19 69 PRO A N 1
ATOM 546 C CA . PRO A 1 69 ? -18.247 -11.700 13.916 1.00 86.19 69 PRO A CA 1
ATOM 547 C C . PRO A 1 69 ? -16.752 -11.480 14.140 1.00 86.19 69 PRO A C 1
ATOM 549 O O . PRO A 1 69 ? -15.999 -11.226 13.197 1.00 86.19 69 PRO A O 1
ATOM 552 N N . ARG A 1 70 ? -16.291 -11.629 15.388 1.00 82.81 70 ARG A N 1
ATOM 553 C CA . ARG A 1 70 ? -14.878 -11.402 15.743 1.00 82.81 70 ARG A CA 1
ATOM 554 C C . ARG A 1 70 ? -13.928 -12.244 14.895 1.00 82.81 70 ARG A C 1
ATOM 556 O O . ARG A 1 70 ? -12.892 -11.739 14.493 1.00 82.81 70 ARG A O 1
ATOM 563 N N . VAL A 1 71 ? -14.298 -13.486 14.581 1.00 87.94 71 VAL A N 1
ATOM 564 C CA . VAL A 1 71 ? -13.506 -14.372 13.712 1.00 87.94 71 VAL A CA 1
ATOM 565 C C . VAL A 1 71 ? -13.322 -13.770 12.318 1.00 87.94 71 VAL A C 1
ATOM 567 O O . VAL A 1 71 ? -12.219 -13.801 11.791 1.00 87.94 71 VAL A O 1
ATOM 570 N N . VAL A 1 72 ? -14.365 -13.162 11.749 1.00 89.88 72 VAL A N 1
ATOM 571 C CA . VAL A 1 72 ? -14.302 -12.514 10.430 1.00 89.88 72 VAL A CA 1
ATOM 572 C C . VAL A 1 72 ? -13.444 -11.251 10.490 1.00 89.88 72 VAL A C 1
ATOM 574 O O . VAL A 1 72 ? -12.570 -11.066 9.648 1.00 89.88 72 VAL A O 1
ATOM 577 N N . ALA A 1 73 ? -13.638 -10.411 11.511 1.00 89.31 73 ALA A N 1
ATOM 578 C CA . ALA A 1 73 ? -12.856 -9.186 11.679 1.00 89.31 73 ALA A CA 1
ATOM 579 C C . ALA A 1 73 ? -11.354 -9.472 11.887 1.00 89.31 73 ALA A C 1
ATOM 581 O O . ALA A 1 73 ? -10.510 -8.860 11.232 1.00 89.31 73 ALA A O 1
ATOM 582 N N . TRP A 1 74 ? -11.018 -10.429 12.759 1.00 90.94 74 TRP A N 1
ATOM 583 C CA . TRP A 1 74 ? -9.632 -10.827 13.033 1.00 90.94 74 TRP A CA 1
ATOM 584 C C . TRP A 1 74 ? -9.009 -11.611 11.890 1.00 90.94 74 TRP A C 1
ATOM 586 O O . TRP A 1 74 ? -7.851 -11.371 11.564 1.00 90.94 74 TRP A O 1
ATOM 596 N N . GLY A 1 75 ? -9.775 -12.500 11.255 1.00 94.88 75 GLY A N 1
ATOM 597 C CA . GLY A 1 75 ? -9.339 -13.213 10.061 1.00 94.88 75 GLY A CA 1
ATOM 598 C C . GLY A 1 75 ? -8.968 -12.235 8.951 1.00 94.88 75 GLY A C 1
ATOM 599 O O . GLY A 1 75 ? -7.847 -12.277 8.460 1.00 94.88 75 GLY A O 1
ATOM 600 N N . GLY A 1 76 ? -9.850 -11.282 8.637 1.00 95.62 76 GLY A N 1
ATOM 601 C CA . GLY A 1 76 ? -9.588 -10.260 7.622 1.00 95.62 76 GLY A CA 1
ATOM 602 C C . GLY A 1 76 ? -8.376 -9.380 7.943 1.00 95.62 76 GLY A C 1
ATOM 603 O O . GLY A 1 76 ? -7.523 -9.179 7.080 1.00 95.62 76 GLY A O 1
ATOM 604 N N . ALA A 1 77 ? -8.255 -8.895 9.184 1.00 95.00 77 ALA A N 1
ATOM 605 C CA . ALA A 1 77 ? -7.103 -8.095 9.606 1.00 95.00 77 ALA A CA 1
ATOM 606 C C . ALA A 1 77 ? -5.786 -8.895 9.584 1.00 95.00 77 ALA A C 1
ATOM 608 O O . ALA A 1 77 ? -4.758 -8.378 9.151 1.00 95.00 77 ALA A O 1
ATOM 609 N N . GLY A 1 78 ? -5.817 -10.161 10.009 1.00 96.94 78 GLY A N 1
ATOM 610 C CA . GLY A 1 78 ? -4.665 -11.061 9.973 1.00 96.94 78 GLY A CA 1
ATOM 611 C C . GLY A 1 78 ? -4.222 -11.375 8.546 1.00 96.94 78 GLY A C 1
ATOM 612 O O . GLY A 1 78 ? -3.039 -11.251 8.235 1.00 96.94 78 GLY A O 1
ATOM 613 N N . THR A 1 79 ? -5.163 -11.700 7.655 1.00 97.88 79 THR A N 1
ATOM 614 C CA . THR A 1 79 ? -4.885 -11.896 6.225 1.00 97.88 79 THR A CA 1
ATOM 615 C C . THR A 1 79 ? -4.266 -10.647 5.606 1.00 97.88 79 THR A C 1
ATOM 617 O O . THR A 1 79 ? -3.270 -10.764 4.894 1.00 97.88 79 THR A O 1
ATOM 620 N N . LEU A 1 80 ? -4.794 -9.456 5.914 1.00 98.06 80 LEU A N 1
ATOM 621 C CA . LEU A 1 80 ? -4.226 -8.201 5.427 1.00 98.06 80 LEU A CA 1
ATOM 622 C C . LEU A 1 80 ? -2.789 -7.994 5.923 1.00 98.06 80 LEU A C 1
ATOM 624 O O . LEU A 1 80 ? -1.921 -7.630 5.135 1.00 98.06 80 LEU A O 1
ATOM 628 N N . LEU A 1 81 ? -2.513 -8.247 7.206 1.00 97.94 81 LEU A N 1
ATOM 629 C CA . LEU A 1 81 ? -1.162 -8.105 7.753 1.00 97.94 81 LEU A CA 1
ATOM 630 C C . LEU A 1 81 ? -0.176 -9.070 7.083 1.00 97.94 81 LEU A C 1
ATOM 632 O O . LEU A 1 81 ? 0.910 -8.651 6.685 1.00 97.94 81 LEU A O 1
ATOM 636 N N . VAL A 1 82 ? -0.564 -10.338 6.907 1.00 98.38 82 VAL A N 1
ATOM 637 C CA . VAL A 1 82 ? 0.248 -11.332 6.186 1.00 98.38 82 VAL A CA 1
ATOM 638 C C . VAL A 1 82 ? 0.504 -10.880 4.752 1.00 98.38 82 VAL A C 1
ATOM 640 O O . VAL A 1 82 ? 1.647 -10.928 4.303 1.00 98.38 82 VAL A O 1
ATOM 643 N N . PHE A 1 83 ? -0.523 -10.386 4.054 1.00 98.50 83 PHE A N 1
ATOM 644 C CA . PHE A 1 83 ? -0.378 -9.849 2.703 1.00 98.50 83 PHE A CA 1
ATOM 645 C C . PHE A 1 83 ? 0.595 -8.664 2.656 1.00 98.50 83 PHE A C 1
ATOM 647 O O . PHE A 1 83 ? 1.461 -8.637 1.789 1.00 98.50 83 PHE A O 1
ATOM 654 N N . ILE A 1 84 ? 0.508 -7.717 3.597 1.00 98.00 84 ILE A N 1
ATOM 655 C CA . ILE A 1 84 ? 1.416 -6.560 3.650 1.00 98.00 84 ILE A CA 1
ATOM 656 C C . ILE A 1 84 ? 2.864 -7.008 3.865 1.00 98.00 84 ILE A C 1
ATOM 658 O O . ILE A 1 84 ? 3.746 -6.524 3.162 1.00 98.00 84 ILE A O 1
ATOM 662 N N . VAL A 1 85 ? 3.123 -7.931 4.798 1.00 97.62 85 VAL A N 1
ATOM 663 C CA . VAL A 1 85 ? 4.480 -8.449 5.050 1.00 97.62 85 VAL A CA 1
ATOM 664 C C . VAL A 1 85 ? 5.004 -9.199 3.829 1.00 97.62 85 VAL A C 1
ATOM 666 O O . VAL A 1 85 ? 6.114 -8.925 3.380 1.00 97.62 85 VAL A O 1
ATOM 669 N N . PHE A 1 86 ? 4.199 -10.102 3.264 1.00 98.06 86 PHE A N 1
ATOM 670 C CA . PHE A 1 86 ? 4.534 -10.832 2.043 1.00 98.06 86 PHE A CA 1
ATOM 671 C C . PHE A 1 86 ? 4.892 -9.874 0.903 1.00 98.06 86 PHE A C 1
ATOM 673 O O . PHE A 1 86 ? 5.976 -9.969 0.332 1.00 98.06 86 PHE A O 1
ATOM 680 N N . HIS A 1 87 ? 4.014 -8.911 0.625 1.00 97.06 87 HIS A N 1
ATOM 681 C CA . HIS A 1 87 ? 4.197 -7.935 -0.439 1.00 97.06 87 HIS A CA 1
ATOM 682 C C . HIS A 1 87 ? 5.421 -7.047 -0.182 1.00 97.06 87 HIS A C 1
ATOM 684 O O . HIS A 1 87 ? 6.217 -6.820 -1.087 1.00 97.06 87 HIS A O 1
ATOM 690 N N . PHE A 1 88 ? 5.629 -6.587 1.055 1.00 95.69 88 PHE A N 1
ATOM 691 C CA . PHE A 1 88 ? 6.792 -5.778 1.415 1.00 95.69 88 PHE A CA 1
ATOM 692 C C . PHE A 1 88 ? 8.106 -6.528 1.171 1.00 95.69 88 PHE A C 1
ATOM 694 O O . PHE A 1 88 ? 9.023 -5.960 0.577 1.00 95.69 88 PHE A O 1
ATOM 701 N N . MET A 1 89 ? 8.184 -7.795 1.593 1.00 96.69 89 MET A N 1
ATOM 702 C CA . MET A 1 89 ? 9.357 -8.648 1.383 1.00 96.69 89 MET A CA 1
ATOM 703 C C . MET A 1 89 ? 9.579 -8.939 -0.100 1.00 96.69 89 MET A C 1
ATOM 705 O O . MET A 1 89 ? 10.697 -8.785 -0.583 1.00 96.69 89 MET A O 1
ATOM 709 N N . GLN A 1 90 ? 8.514 -9.268 -0.835 1.00 96.56 90 GLN A N 1
ATOM 710 C CA . GLN A 1 90 ? 8.563 -9.460 -2.282 1.00 96.56 90 GLN A CA 1
ATOM 711 C C . GLN A 1 90 ? 9.188 -8.241 -2.971 1.00 96.56 90 GLN A C 1
ATOM 713 O O . GLN A 1 90 ? 10.147 -8.398 -3.718 1.00 96.56 90 GLN A O 1
ATOM 718 N N . MET A 1 91 ? 8.734 -7.024 -2.648 1.00 93.38 91 MET A N 1
ATOM 719 C CA . MET A 1 91 ? 9.278 -5.784 -3.219 1.00 93.38 91 MET A CA 1
ATOM 720 C C . MET A 1 91 ? 10.762 -5.536 -2.891 1.00 93.38 91 MET A C 1
ATOM 722 O O . MET A 1 91 ? 11.433 -4.804 -3.626 1.00 93.38 91 MET A O 1
ATOM 726 N N . GLN A 1 92 ? 11.302 -6.117 -1.811 1.00 91.56 92 GLN A N 1
ATOM 727 C CA . GLN A 1 92 ? 12.740 -6.022 -1.526 1.00 91.56 92 GLN A CA 1
ATOM 728 C C . GLN A 1 92 ? 13.579 -6.853 -2.497 1.00 91.56 92 GLN A C 1
ATOM 730 O O . GLN A 1 92 ? 14.713 -6.469 -2.777 1.00 91.56 92 GLN A O 1
ATOM 735 N N . TRP A 1 93 ? 13.027 -7.948 -3.020 1.00 92.88 93 TRP A N 1
ATOM 736 C CA . TRP A 1 93 ? 13.744 -8.894 -3.874 1.00 92.88 93 TRP A CA 1
ATOM 737 C C . TRP A 1 93 ? 13.589 -8.644 -5.374 1.00 92.88 93 TRP A C 1
ATOM 739 O O . TRP A 1 93 ? 14.364 -9.204 -6.139 1.00 92.88 93 TRP A O 1
ATOM 749 N N . LEU A 1 94 ? 12.630 -7.814 -5.794 1.00 94.19 94 LEU A N 1
ATOM 750 C CA . LEU A 1 94 ? 12.453 -7.477 -7.209 1.00 94.19 94 LEU A CA 1
ATOM 751 C C . LEU A 1 94 ? 13.559 -6.554 -7.721 1.00 94.19 94 LEU A C 1
ATOM 753 O O . LEU A 1 94 ? 13.979 -5.618 -7.017 1.00 94.19 94 LEU A O 1
ATOM 757 N N . ASP A 1 95 ? 13.943 -6.764 -8.981 1.00 91.25 95 ASP A N 1
ATOM 758 C CA . ASP A 1 95 ? 14.737 -5.799 -9.725 1.00 91.25 95 ASP A CA 1
ATOM 759 C C . ASP A 1 95 ? 13.898 -4.545 -10.010 1.00 91.25 95 ASP A C 1
ATOM 761 O O . ASP A 1 95 ? 12.837 -4.577 -10.633 1.00 91.25 95 ASP A O 1
ATOM 765 N N . LYS A 1 96 ? 14.374 -3.403 -9.513 1.00 89.19 96 LYS A N 1
ATOM 766 C CA . LYS A 1 96 ? 13.673 -2.119 -9.641 1.00 89.19 96 LYS A CA 1
ATOM 767 C C . LYS A 1 96 ? 13.991 -1.411 -10.959 1.00 89.19 96 LYS A C 1
ATOM 769 O O . LYS A 1 96 ? 13.337 -0.415 -11.258 1.00 89.19 96 LYS A O 1
ATOM 774 N N . THR A 1 97 ? 14.965 -1.909 -11.725 1.00 91.00 97 THR A N 1
ATO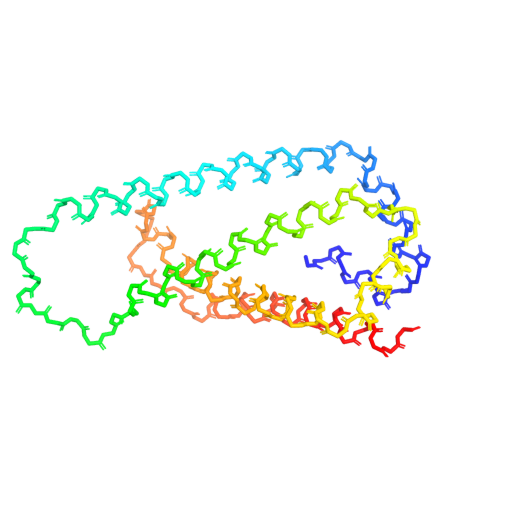M 775 C CA . THR A 1 97 ? 15.343 -1.355 -13.032 1.00 91.00 97 THR A CA 1
ATOM 776 C C . THR A 1 97 ? 14.398 -1.804 -14.149 1.00 91.00 97 THR A C 1
ATOM 778 O O . THR A 1 97 ? 14.087 -1.008 -15.033 1.00 91.00 97 THR A O 1
ATOM 781 N N . ASP A 1 98 ? 13.859 -3.028 -14.072 1.00 95.44 98 ASP A N 1
ATOM 782 C CA . ASP A 1 98 ? 12.810 -3.528 -14.974 1.00 95.44 98 ASP A CA 1
ATOM 783 C C . ASP A 1 98 ? 11.579 -4.044 -14.211 1.00 95.44 98 ASP A C 1
ATOM 785 O O . ASP A 1 98 ? 11.118 -5.177 -14.371 1.00 95.44 98 ASP A O 1
ATOM 789 N N . LEU A 1 99 ? 11.016 -3.172 -13.369 1.00 95.75 99 LEU A N 1
ATOM 790 C CA . LEU A 1 99 ? 9.863 -3.510 -12.535 1.00 95.75 99 LEU A CA 1
ATOM 791 C C . LEU A 1 99 ? 8.617 -3.875 -13.364 1.00 95.75 99 LEU A C 1
ATOM 793 O O . LEU A 1 99 ? 7.769 -4.637 -12.902 1.00 95.75 99 LEU A O 1
ATOM 797 N N . TYR A 1 100 ? 8.496 -3.357 -14.590 1.00 97.00 100 TYR A N 1
ATOM 798 C CA . TYR A 1 100 ? 7.422 -3.728 -15.510 1.00 97.00 100 TYR A CA 1
ATOM 799 C C . TYR A 1 100 ? 7.459 -5.228 -15.830 1.00 97.00 100 TYR A C 1
ATOM 801 O O . TYR A 1 100 ? 6.440 -5.906 -15.699 1.00 97.00 100 TYR A O 1
ATOM 809 N N . GLN A 1 101 ? 8.625 -5.766 -16.208 1.00 96.88 101 GLN A N 1
ATOM 810 C CA . GLN A 1 101 ? 8.768 -7.198 -16.501 1.00 96.88 101 GLN A CA 1
ATOM 811 C C . GLN A 1 101 ? 8.632 -8.068 -15.251 1.00 96.88 101 GLN A C 1
ATOM 813 O O . GLN A 1 101 ? 8.059 -9.157 -15.328 1.00 96.88 101 GLN A O 1
ATOM 818 N N . GLU A 1 102 ? 9.079 -7.582 -14.092 1.00 96.88 102 GLU A N 1
ATOM 819 C CA . GLU A 1 102 ? 8.833 -8.251 -12.809 1.00 96.88 102 GLU A CA 1
ATOM 820 C C . GLU A 1 102 ? 7.330 -8.389 -12.531 1.00 96.88 102 GLU A C 1
ATOM 822 O O . GLU A 1 102 ? 6.859 -9.466 -12.165 1.00 96.88 102 GLU A O 1
ATOM 827 N N . MET A 1 103 ? 6.539 -7.337 -12.777 1.00 96.19 103 MET A N 1
ATOM 828 C CA . MET A 1 103 ? 5.081 -7.404 -12.630 1.00 96.19 103 MET A CA 1
ATOM 829 C C . MET A 1 103 ? 4.451 -8.447 -13.555 1.00 96.19 103 MET A C 1
ATOM 831 O O . MET A 1 103 ? 3.633 -9.241 -13.086 1.00 96.19 103 MET A O 1
ATOM 835 N N . LEU A 1 104 ? 4.845 -8.495 -14.832 1.00 96.94 104 LEU A N 1
ATOM 836 C CA . LEU A 1 104 ? 4.359 -9.535 -15.747 1.00 96.94 104 LEU A CA 1
ATOM 837 C C . LEU A 1 104 ? 4.725 -10.932 -15.224 1.00 96.94 104 LEU A C 1
ATOM 839 O O . LEU A 1 104 ? 3.867 -11.807 -15.122 1.00 96.94 104 LEU A O 1
ATOM 843 N N . SER A 1 105 ? 5.979 -11.115 -14.809 1.00 96.56 105 SER A N 1
ATOM 844 C CA . SER A 1 105 ? 6.508 -12.392 -14.316 1.00 96.56 105 SER A CA 1
ATOM 845 C C . SER A 1 105 ? 5.780 -12.889 -13.066 1.00 96.56 105 SER A C 1
ATOM 847 O O . SER A 1 105 ? 5.476 -14.079 -12.949 1.00 96.56 105 SER A O 1
ATOM 849 N N . ILE A 1 106 ? 5.432 -11.978 -12.156 1.00 96.56 106 ILE A N 1
ATOM 850 C CA . ILE A 1 106 ? 4.635 -12.274 -10.962 1.00 96.56 106 ILE A CA 1
ATOM 851 C C . ILE A 1 106 ? 3.253 -12.808 -11.349 1.00 96.56 106 ILE A C 1
ATOM 853 O O . ILE A 1 106 ? 2.815 -13.832 -10.823 1.00 96.56 106 ILE A O 1
ATOM 857 N N . PHE A 1 107 ? 2.559 -12.129 -12.261 1.00 96.31 107 PHE A N 1
ATOM 858 C CA . PHE A 1 107 ? 1.167 -12.444 -12.591 1.00 96.31 107 PHE A CA 1
ATOM 859 C C . PHE A 1 107 ? 0.999 -13.529 -13.659 1.00 96.31 107 PHE A C 1
ATOM 861 O O . PHE A 1 107 ? -0.127 -13.977 -13.880 1.00 96.31 107 PHE A O 1
ATOM 868 N N . ILE A 1 108 ? 2.090 -14.039 -14.238 1.00 95.62 108 ILE A N 1
ATOM 869 C CA . ILE A 1 108 ? 2.076 -15.326 -14.953 1.00 95.62 108 ILE A CA 1
ATOM 870 C C . ILE A 1 108 ? 1.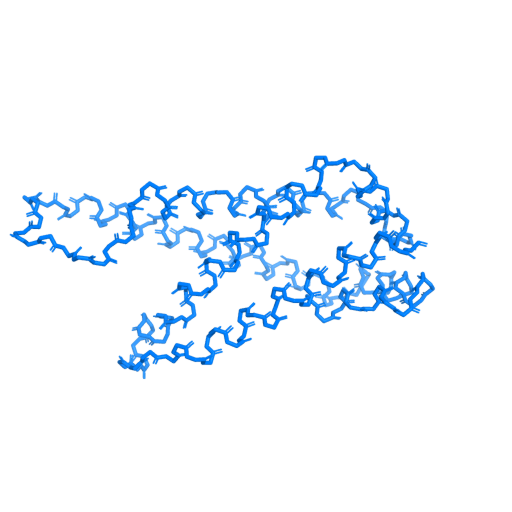692 -16.469 -14.000 1.00 95.62 108 ILE A C 1
ATOM 872 O O . ILE A 1 108 ? 1.066 -17.439 -14.423 1.00 95.62 108 ILE A O 1
ATOM 876 N N . GLN A 1 109 ? 2.025 -16.363 -12.710 1.00 96.38 109 GLN A N 1
ATOM 877 C CA . GLN A 1 109 ? 1.681 -17.370 -11.709 1.00 96.38 109 GLN A CA 1
ATOM 878 C C . GLN A 1 109 ? 0.219 -17.197 -11.249 1.00 96.38 109 GLN A C 1
ATOM 880 O O . GLN A 1 109 ? -0.090 -16.215 -10.566 1.00 96.38 109 GLN A O 1
ATOM 885 N N . PRO A 1 110 ? -0.700 -18.152 -11.514 1.00 94.88 110 PRO A N 1
ATOM 886 C CA . PRO A 1 110 ? -2.121 -17.993 -11.177 1.00 94.88 110 PRO A CA 1
ATOM 887 C C . PRO A 1 110 ? -2.381 -17.793 -9.679 1.00 94.88 110 PRO A C 1
ATOM 889 O O . PRO A 1 110 ? -3.327 -17.116 -9.285 1.00 94.88 110 PRO A O 1
ATOM 892 N N . ILE A 1 111 ? -1.518 -18.343 -8.821 1.00 97.25 111 ILE A N 1
ATOM 893 C CA . ILE A 1 111 ? -1.627 -18.164 -7.370 1.00 97.25 111 ILE A CA 1
ATOM 894 C C . ILE A 1 111 ? -1.446 -16.699 -6.945 1.00 97.25 111 ILE A C 1
ATOM 896 O O . ILE A 1 111 ? -2.076 -16.257 -5.984 1.00 97.25 111 ILE A O 1
ATOM 900 N N . MET A 1 112 ? -0.652 -15.919 -7.683 1.00 97.31 112 MET A N 1
ATOM 901 C CA . MET A 1 112 ? -0.401 -14.512 -7.362 1.00 97.31 112 MET A CA 1
ATOM 902 C C . MET A 1 112 ? -1.646 -13.654 -7.582 1.00 97.31 112 MET A C 1
ATOM 904 O O . MET A 1 112 ? -1.898 -12.744 -6.795 1.00 97.31 112 MET A O 1
ATOM 908 N N . TRP A 1 113 ? -2.495 -14.005 -8.551 1.00 95.94 113 TRP A N 1
ATOM 909 C CA . TRP A 1 113 ? -3.811 -13.385 -8.716 1.00 95.94 113 TRP A CA 1
ATOM 910 C C . TRP A 1 113 ? -4.686 -13.558 -7.480 1.00 95.94 113 TRP A C 1
ATOM 912 O O . TRP A 1 113 ? -5.288 -12.595 -7.010 1.00 95.94 113 TRP A O 1
ATOM 922 N N . VAL A 1 114 ? -4.721 -14.768 -6.919 1.00 96.56 114 VAL A N 1
ATOM 923 C CA . VAL A 1 114 ? -5.510 -15.063 -5.715 1.00 96.56 114 VAL A CA 1
ATOM 924 C C . VAL A 1 114 ? -4.963 -14.298 -4.512 1.00 96.56 114 VAL A C 1
ATOM 926 O O . VAL A 1 114 ? -5.734 -13.660 -3.795 1.00 96.56 114 VAL A O 1
ATOM 929 N N . ILE A 1 115 ? -3.642 -14.311 -4.309 1.00 98.06 115 ILE A N 1
ATOM 930 C CA . ILE A 1 115 ? -2.992 -13.604 -3.195 1.00 98.06 115 ILE A CA 1
ATOM 931 C C . ILE A 1 115 ? -3.285 -12.099 -3.263 1.00 98.06 115 ILE A C 1
ATOM 933 O O . ILE A 1 115 ? -3.708 -11.511 -2.266 1.00 98.06 115 ILE A O 1
ATOM 937 N N . TYR A 1 116 ? -3.115 -11.479 -4.432 1.00 97.56 116 TYR A N 1
ATOM 938 C CA . TYR A 1 116 ? -3.349 -10.043 -4.602 1.00 97.56 116 TYR A CA 1
ATOM 939 C C . TYR A 1 116 ? -4.836 -9.675 -4.558 1.00 97.56 116 TYR A C 1
ATOM 941 O O . TYR A 1 116 ? -5.175 -8.629 -4.007 1.00 97.56 116 TYR A O 1
ATOM 949 N N . ALA A 1 117 ? -5.734 -10.531 -5.054 1.00 96.88 117 ALA A N 1
ATOM 950 C CA . ALA A 1 117 ? -7.175 -10.323 -4.922 1.00 96.88 117 ALA A CA 1
ATOM 951 C C . ALA A 1 117 ? -7.617 -10.364 -3.451 1.00 96.88 117 ALA A C 1
ATOM 953 O O . ALA A 1 117 ? -8.336 -9.472 -2.998 1.00 96.88 117 ALA A O 1
ATOM 954 N N . LEU A 1 118 ? -7.142 -11.347 -2.677 1.00 97.62 118 LEU A N 1
ATOM 955 C CA . LEU A 1 118 ? -7.400 -11.419 -1.236 1.00 97.62 118 LEU A CA 1
ATOM 956 C C . LEU A 1 118 ? -6.814 -10.211 -0.497 1.00 97.62 118 LEU A C 1
ATOM 958 O O . LEU A 1 118 ? -7.490 -9.623 0.352 1.00 97.62 118 LEU A O 1
ATOM 962 N N . GLY A 1 119 ? -5.591 -9.804 -0.843 1.00 98.12 119 GLY A N 1
ATOM 963 C CA . GLY A 1 119 ? -4.963 -8.601 -0.302 1.00 98.12 119 GLY A CA 1
ATOM 964 C C . GLY A 1 119 ? -5.794 -7.346 -0.563 1.00 98.12 119 GLY A C 1
ATOM 965 O O . GLY A 1 119 ? -6.066 -6.578 0.358 1.00 98.12 119 GLY A O 1
ATOM 966 N N . LEU A 1 120 ? -6.282 -7.171 -1.792 1.00 97.69 120 LEU A N 1
ATOM 967 C CA . LEU A 1 120 ? -7.095 -6.019 -2.172 1.00 97.69 120 LEU A CA 1
ATOM 968 C C . LEU A 1 120 ? -8.463 -6.016 -1.475 1.00 97.69 120 LEU A C 1
ATOM 970 O O . LEU A 1 120 ? -8.873 -4.984 -0.946 1.00 97.69 120 LEU A O 1
ATOM 974 N N . ILE A 1 121 ? -9.147 -7.161 -1.411 1.00 97.69 121 ILE A N 1
ATOM 975 C CA . ILE A 1 121 ? -10.445 -7.290 -0.728 1.00 97.69 121 ILE A CA 1
ATOM 976 C C . ILE A 1 121 ? -10.301 -6.974 0.764 1.00 97.69 121 ILE A C 1
ATOM 978 O O . ILE A 1 121 ? -11.079 -6.190 1.314 1.00 97.69 121 ILE A O 1
ATOM 982 N N . THR A 1 122 ? -9.302 -7.561 1.425 1.00 97.88 122 THR A N 1
ATOM 983 C CA . THR A 1 122 ? -9.083 -7.353 2.864 1.00 97.88 122 THR A CA 1
ATOM 984 C C . THR A 1 122 ? -8.634 -5.927 3.173 1.00 97.88 122 THR A C 1
ATOM 986 O O . THR A 1 122 ? -9.123 -5.342 4.142 1.00 97.88 122 THR A O 1
ATOM 989 N N . LEU A 1 123 ? -7.807 -5.316 2.316 1.00 97.75 123 LEU A N 1
ATOM 990 C CA . LEU A 1 123 ? -7.446 -3.900 2.405 1.00 97.75 123 LEU A CA 1
ATOM 991 C C . LEU A 1 123 ? -8.677 -2.998 2.271 1.00 97.75 123 LEU A C 1
ATOM 993 O O . LEU A 1 123 ? -8.881 -2.118 3.106 1.00 97.75 123 LEU A O 1
ATOM 997 N N . SER A 1 124 ? -9.521 -3.221 1.262 1.00 97.75 124 SER A N 1
ATOM 998 C CA . SER A 1 124 ? -10.742 -2.437 1.052 1.00 97.75 124 SER A CA 1
ATOM 999 C C . SER A 1 124 ? -11.720 -2.569 2.218 1.00 97.75 124 SER A C 1
ATOM 1001 O O . SER A 1 124 ? -12.247 -1.559 2.686 1.00 97.75 124 SER A O 1
ATOM 1003 N N . ALA A 1 125 ? -11.928 -3.783 2.734 1.00 96.06 125 ALA A N 1
ATOM 1004 C CA . ALA A 1 125 ? -12.775 -4.014 3.902 1.00 96.06 125 ALA A CA 1
ATOM 1005 C C . ALA A 1 125 ? -12.224 -3.308 5.153 1.00 96.06 125 ALA A C 1
ATOM 1007 O O . ALA A 1 125 ? -12.974 -2.642 5.874 1.00 96.06 125 ALA A O 1
ATOM 1008 N N . HIS A 1 126 ? -10.910 -3.401 5.383 1.00 95.75 126 HIS A N 1
ATOM 1009 C CA . HIS A 1 126 ? -10.241 -2.735 6.496 1.00 95.75 126 HIS A CA 1
ATOM 1010 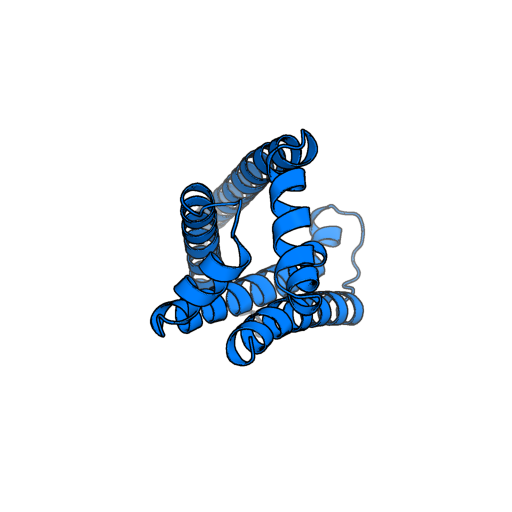C C . HIS A 1 126 ? -10.339 -1.207 6.388 1.00 95.75 126 HIS A C 1
ATOM 1012 O O . HIS A 1 126 ? -10.722 -0.559 7.359 1.00 95.75 126 HIS A O 1
ATOM 1018 N N . LEU A 1 127 ? -10.078 -0.628 5.211 1.00 96.06 127 LEU A N 1
ATOM 1019 C CA . LEU A 1 127 ? -10.200 0.815 4.972 1.00 96.06 127 LEU A CA 1
ATOM 1020 C C . LEU A 1 127 ? -11.638 1.305 5.134 1.00 96.06 127 LEU A C 1
ATOM 1022 O O . LEU A 1 127 ? -11.857 2.322 5.788 1.00 96.06 127 LEU A O 1
ATOM 1026 N N . HIS A 1 128 ? -12.622 0.580 4.599 1.00 95.19 128 HIS A N 1
ATOM 1027 C CA . HIS A 1 128 ? -14.030 0.933 4.768 1.00 95.19 128 HIS A CA 1
ATOM 1028 C C . HIS A 1 128 ? -14.420 0.967 6.252 1.00 95.19 128 HIS A C 1
ATOM 1030 O O . HIS A 1 128 ? -15.054 1.918 6.709 1.00 95.19 128 HIS A O 1
ATOM 1036 N N . HIS A 1 129 ? -14.013 -0.040 7.026 1.00 91.50 129 HIS A N 1
ATOM 1037 C CA . HIS A 1 129 ? -14.260 -0.066 8.464 1.00 91.50 129 HIS A CA 1
ATOM 1038 C C . HIS A 1 129 ? -13.513 1.055 9.208 1.00 91.50 129 HIS A C 1
ATOM 1040 O O . HIS A 1 129 ? -14.115 1.769 10.012 1.00 91.50 129 HIS A O 1
ATOM 1046 N N . ALA A 1 130 ? -12.219 1.229 8.937 1.00 92.44 130 ALA A N 1
ATOM 1047 C CA . ALA A 1 130 ? -11.364 2.165 9.656 1.00 92.44 130 ALA A CA 1
ATOM 1048 C C . ALA A 1 130 ? -11.729 3.627 9.363 1.00 92.44 130 ALA A C 1
ATOM 1050 O O . ALA A 1 130 ? -11.930 4.410 10.290 1.00 92.44 130 ALA A O 1
ATOM 1051 N N . LEU A 1 131 ? -11.876 4.002 8.089 1.00 94.31 131 LEU A N 1
ATOM 1052 C CA . LEU A 1 131 ? -12.127 5.389 7.686 1.00 94.31 131 LEU A CA 1
ATOM 1053 C C . LEU A 1 131 ? -13.504 5.895 8.125 1.00 94.31 131 LEU A C 1
ATOM 1055 O O . LEU A 1 131 ? -13.636 7.067 8.465 1.00 94.31 131 LEU A O 1
ATOM 1059 N N . ASN A 1 132 ? -14.513 5.021 8.192 1.00 92.62 132 ASN A N 1
ATOM 1060 C CA . ASN A 1 132 ? -15.833 5.397 8.708 1.00 92.62 132 ASN A CA 1
ATOM 1061 C C . ASN A 1 132 ? -15.805 5.809 10.187 1.00 92.62 132 ASN A C 1
ATOM 1063 O O . ASN A 1 132 ? -16.648 6.595 10.613 1.00 92.62 132 ASN A O 1
ATOM 1067 N N . ASN A 1 133 ? -14.838 5.302 10.959 1.00 90.56 133 ASN A N 1
ATOM 1068 C CA . ASN A 1 133 ? -14.809 5.431 12.417 1.00 90.56 133 ASN A CA 1
ATOM 1069 C C . ASN A 1 133 ? -13.583 6.194 12.946 1.00 90.56 133 ASN A C 1
ATOM 1071 O O . ASN A 1 133 ? -13.503 6.471 14.146 1.00 90.56 133 ASN A O 1
ATOM 1075 N N . VAL A 1 134 ? -12.617 6.552 12.091 1.00 91.25 134 VAL A N 1
ATOM 1076 C CA . VAL A 1 134 ? -11.345 7.153 12.529 1.00 91.25 134 VAL A CA 1
ATOM 1077 C C . VAL A 1 134 ? -11.552 8.496 13.228 1.00 91.25 134 VAL A C 1
ATOM 1079 O O . VAL A 1 134 ? -11.012 8.709 14.309 1.00 91.25 134 VAL A O 1
ATOM 1082 N N . LEU A 1 135 ? -12.404 9.372 12.688 1.00 91.38 135 LEU A N 1
ATOM 1083 C CA . LEU A 1 135 ? -12.647 10.693 13.279 1.00 91.38 135 LEU A CA 1
ATOM 1084 C C . LEU A 1 135 ? -13.418 10.612 14.604 1.00 91.38 135 LEU A C 1
ATOM 1086 O O . LEU A 1 135 ? -13.185 11.429 15.491 1.00 91.38 135 LEU A O 1
ATOM 1090 N N . GLN A 1 136 ? -14.286 9.609 14.762 1.00 90.81 136 GLN A N 1
ATOM 1091 C CA . GLN A 1 136 ? -14.944 9.314 16.038 1.00 90.81 136 GLN A CA 1
ATOM 1092 C C . GLN A 1 136 ? -13.937 8.788 17.063 1.00 90.81 136 GLN A C 1
ATOM 1094 O O . GLN A 1 136 ? -13.933 9.222 18.210 1.00 90.81 136 GLN A O 1
ATOM 1099 N N . THR A 1 137 ? -13.033 7.905 16.631 1.00 87.94 137 THR A N 1
ATOM 1100 C CA . THR A 1 137 ? -11.971 7.351 17.485 1.00 87.94 137 THR A CA 1
ATOM 1101 C C . THR A 1 137 ? -11.003 8.437 17.965 1.00 87.94 137 THR A C 1
ATOM 1103 O O . THR A 1 137 ? -10.504 8.352 19.083 1.00 87.94 137 THR A O 1
ATOM 1106 N N . LEU A 1 138 ? -10.772 9.474 17.152 1.00 89.19 138 LEU A N 1
ATOM 1107 C CA . LEU A 1 138 ? -9.970 10.651 17.506 1.00 89.19 138 LEU A CA 1
ATOM 1108 C C . LEU A 1 138 ? -10.759 11.733 18.269 1.00 89.19 138 LEU A C 1
ATOM 1110 O O . LEU A 1 138 ? -10.185 12.760 18.619 1.00 89.19 138 LEU A O 1
ATOM 1114 N N . GLY A 1 139 ? -12.062 11.540 18.510 1.00 92.56 139 GLY A N 1
ATOM 1115 C CA . GLY A 1 139 ? -12.914 12.500 19.224 1.00 92.56 139 GLY A CA 1
ATOM 1116 C C . GLY A 1 139 ? -13.255 13.773 18.439 1.00 92.56 139 GLY A C 1
ATOM 1117 O O . GLY A 1 139 ? -13.752 14.733 19.020 1.00 92.56 139 GLY A O 1
ATOM 1118 N N . MET A 1 140 ? -13.006 13.803 17.127 1.00 93.12 140 MET A N 1
ATOM 1119 C CA . MET A 1 140 ? -13.202 14.993 16.288 1.00 93.12 140 MET A CA 1
ATOM 1120 C C . MET A 1 140 ? -14.657 15.181 15.840 1.00 93.12 140 MET A C 1
ATOM 1122 O O . MET A 1 140 ? -15.083 16.294 15.540 1.00 93.12 140 MET A O 1
ATOM 1126 N N . THR A 1 141 ? -15.434 14.102 15.745 1.00 92.56 141 THR A N 1
ATOM 1127 C CA . THR A 1 141 ? -16.837 14.163 15.317 1.00 92.56 141 THR A CA 1
ATOM 1128 C C . THR A 1 141 ? -17.623 12.960 15.819 1.00 92.56 141 THR A C 1
ATOM 1130 O O . THR A 1 141 ? -17.051 11.907 16.077 1.00 92.56 141 THR A O 1
ATOM 1133 N N . SER A 1 142 ? -18.946 13.091 15.900 1.00 89.62 142 SER A N 1
ATOM 1134 C CA . SER A 1 142 ? -19.875 11.975 16.105 1.00 89.62 142 SER A CA 1
ATOM 1135 C C . SER A 1 142 ? -20.482 11.451 14.797 1.00 89.62 142 SER A C 1
ATOM 1137 O O . SER A 1 142 ? -21.116 10.399 14.802 1.00 89.62 142 SER A O 1
ATOM 1139 N N . LYS A 1 143 ? -20.289 12.145 13.667 1.00 91.31 143 LYS A N 1
ATOM 1140 C CA . LYS A 1 143 ? -20.897 11.790 12.374 1.00 91.31 143 LYS A CA 1
ATOM 1141 C C . LYS A 1 143 ? -20.039 10.792 11.594 1.00 91.31 143 LYS A C 1
ATOM 1143 O O . LYS A 1 143 ? -18.818 10.909 11.568 1.00 91.31 143 LYS A O 1
ATOM 1148 N N . GLN A 1 144 ? -20.691 9.856 10.909 1.00 88.25 144 GLN A N 1
ATOM 1149 C CA . GLN A 1 144 ? -20.046 8.943 9.962 1.00 88.25 144 GLN A CA 1
ATOM 1150 C C . GLN A 1 144 ? -20.247 9.453 8.533 1.00 88.25 144 GLN A C 1
ATOM 1152 O O . GLN A 1 144 ? -21.353 9.836 8.149 1.00 88.25 144 GLN A O 1
ATOM 1157 N N . TYR A 1 145 ? -19.181 9.448 7.733 1.00 91.69 145 TYR A N 1
ATOM 1158 C CA . TYR A 1 145 ? -19.193 9.930 6.347 1.00 91.69 145 TYR A CA 1
ATOM 1159 C C . TYR A 1 145 ? -19.238 8.767 5.348 1.00 91.69 145 TYR A C 1
ATOM 1161 O O . TYR A 1 145 ? -18.381 8.660 4.472 1.00 91.69 145 TYR A O 1
ATOM 1169 N N . HIS A 1 146 ? -20.245 7.897 5.470 1.00 92.69 146 HIS A N 1
ATOM 1170 C CA . HIS A 1 146 ? -20.326 6.639 4.715 1.00 92.69 146 HIS A CA 1
ATOM 1171 C C . HIS A 1 146 ? -20.142 6.799 3.207 1.00 92.69 146 HIS A C 1
ATOM 1173 O O . HIS A 1 146 ? -19.332 6.089 2.617 1.00 92.69 146 HIS A O 1
ATOM 1179 N N . LEU A 1 147 ? -20.845 7.750 2.583 1.00 95.50 147 LEU A N 1
ATOM 1180 C CA . LEU A 1 147 ? -20.755 7.955 1.137 1.00 95.50 147 LEU A CA 1
ATOM 1181 C C . LEU A 1 147 ? -19.332 8.329 0.703 1.00 95.50 147 LEU A C 1
ATOM 1183 O O . LEU A 1 147 ? -18.807 7.754 -0.243 1.00 95.50 147 LEU A O 1
ATOM 1187 N N . VAL A 1 148 ? -18.685 9.250 1.422 1.00 96.19 148 VAL A N 1
ATOM 1188 C CA . VAL A 1 148 ? -17.314 9.685 1.115 1.00 96.19 148 VAL A CA 1
ATOM 1189 C C . VAL A 1 148 ? -16.338 8.521 1.271 1.00 96.19 148 VAL A C 1
ATOM 1191 O O . VAL A 1 148 ? -15.507 8.295 0.395 1.00 96.19 148 VAL A O 1
ATOM 1194 N N . VAL A 1 149 ? -16.464 7.745 2.350 1.00 96.44 149 VAL A N 1
ATOM 1195 C CA . VAL A 1 149 ? -15.606 6.579 2.595 1.00 96.44 149 VAL A CA 1
ATOM 1196 C C . VAL A 1 149 ? -15.783 5.522 1.506 1.00 96.44 149 VAL A C 1
ATOM 1198 O O . VAL A 1 149 ? -14.787 5.016 0.995 1.00 96.44 149 VAL A O 1
ATOM 1201 N N . VAL A 1 150 ? -17.020 5.221 1.103 1.00 97.25 150 VAL A N 1
ATOM 1202 C CA . VAL A 1 150 ? -17.295 4.278 0.008 1.00 97.25 150 VAL A CA 1
ATOM 1203 C C . VAL A 1 150 ? -16.672 4.762 -1.299 1.00 97.25 150 VAL A C 1
ATOM 1205 O O . VAL A 1 150 ? -16.008 3.975 -1.968 1.00 97.25 150 VAL A O 1
ATOM 1208 N N . LEU A 1 151 ? -16.811 6.046 -1.643 1.00 98.06 151 LEU A N 1
ATOM 1209 C CA . LEU A 1 151 ? -16.206 6.606 -2.855 1.00 98.06 151 LEU A CA 1
ATOM 1210 C C . LEU A 1 151 ? -14.675 6.500 -2.836 1.00 98.06 151 LEU A C 1
ATOM 1212 O O . LEU A 1 151 ? -14.084 6.088 -3.831 1.00 98.06 151 LEU A O 1
ATOM 1216 N N . ILE A 1 152 ? -14.035 6.808 -1.703 1.00 97.50 152 ILE A N 1
ATOM 1217 C CA . ILE A 1 152 ? -12.579 6.674 -1.543 1.00 97.50 152 ILE A CA 1
ATOM 1218 C C . ILE A 1 152 ? -12.148 5.213 -1.712 1.00 97.50 152 ILE A C 1
ATOM 1220 O O . ILE A 1 152 ? -11.209 4.926 -2.455 1.00 97.50 152 ILE A O 1
ATOM 1224 N N . VAL A 1 153 ? -12.833 4.281 -1.047 1.00 98.00 153 VAL A N 1
ATOM 1225 C CA . VAL A 1 153 ? -12.494 2.852 -1.108 1.00 98.00 153 VAL A CA 1
ATOM 1226 C C . VAL A 1 153 ? -12.700 2.296 -2.517 1.00 98.00 153 VAL A C 1
ATOM 1228 O O . VAL A 1 153 ? -11.836 1.566 -3.000 1.00 98.00 153 VAL A O 1
ATOM 1231 N N . LEU A 1 154 ? -13.790 2.666 -3.199 1.00 97.81 154 LEU A N 1
ATOM 1232 C CA . LEU A 1 154 ? -14.048 2.263 -4.584 1.00 97.81 154 LEU A CA 1
ATOM 1233 C C . LEU A 1 154 ? -12.998 2.821 -5.542 1.00 97.81 154 LEU A C 1
ATOM 1235 O O . LEU A 1 154 ? -12.496 2.077 -6.379 1.00 97.81 154 LEU A O 1
ATOM 1239 N N . LEU A 1 155 ? -12.621 4.093 -5.396 1.00 97.75 155 LEU A N 1
ATOM 1240 C CA . LEU A 1 155 ? -11.571 4.706 -6.209 1.00 97.75 155 LEU A CA 1
ATOM 1241 C C . LEU A 1 155 ? -10.252 3.940 -6.064 1.00 97.75 155 LEU A C 1
ATOM 1243 O O . LEU A 1 155 ? -9.628 3.589 -7.064 1.00 97.75 155 LEU A O 1
ATOM 1247 N N . ILE A 1 156 ? -9.851 3.630 -4.828 1.00 97.62 156 ILE A N 1
ATOM 1248 C CA . ILE A 1 156 ? -8.629 2.865 -4.550 1.00 97.62 156 ILE A CA 1
ATOM 1249 C C . ILE A 1 156 ? -8.726 1.449 -5.135 1.00 97.62 156 ILE A C 1
ATOM 1251 O O . ILE A 1 156 ? -7.785 0.991 -5.787 1.00 97.62 156 ILE A O 1
ATOM 1255 N N . PHE A 1 157 ? -9.859 0.771 -4.934 1.00 97.81 157 PHE A N 1
ATOM 1256 C CA . PHE A 1 157 ? -10.098 -0.583 -5.434 1.00 97.81 157 PHE A CA 1
ATOM 1257 C C . PHE A 1 157 ? -10.012 -0.650 -6.961 1.00 97.81 157 PHE A C 1
ATOM 1259 O O . PHE A 1 157 ? -9.284 -1.484 -7.501 1.00 97.81 157 PHE A O 1
ATOM 1266 N N . ILE A 1 158 ? -10.706 0.255 -7.657 1.00 97.69 158 ILE A N 1
ATOM 1267 C CA . ILE A 1 158 ? -10.692 0.350 -9.121 1.00 97.69 158 ILE A CA 1
ATOM 1268 C C . ILE A 1 158 ? -9.287 0.698 -9.613 1.00 97.69 158 ILE A C 1
ATOM 1270 O O . ILE A 1 158 ? -8.802 0.079 -10.558 1.00 97.69 158 ILE A O 1
ATOM 1274 N N . GLY A 1 159 ? -8.601 1.631 -8.949 1.00 97.38 159 GLY A N 1
ATOM 1275 C CA . GLY A 1 159 ? -7.246 2.029 -9.315 1.00 97.38 159 GLY A CA 1
ATOM 1276 C C . GLY A 1 159 ? -6.267 0.855 -9.301 1.00 97.38 159 GLY A C 1
ATOM 1277 O O . GLY A 1 159 ? -5.583 0.624 -10.296 1.00 97.38 159 GLY A O 1
ATOM 1278 N N . PHE A 1 160 ? -6.240 0.061 -8.226 1.00 97.00 160 PHE A N 1
ATOM 1279 C CA . PHE A 1 160 ? -5.385 -1.132 -8.161 1.00 97.00 160 PHE A CA 1
ATOM 1280 C C . PHE A 1 160 ? -5.853 -2.253 -9.099 1.00 97.00 160 PHE A C 1
ATOM 1282 O O . PHE A 1 160 ? -5.021 -2.876 -9.756 1.00 97.00 160 PHE A O 1
ATOM 1289 N N . SER A 1 161 ? -7.165 -2.476 -9.215 1.00 96.44 161 SER A N 1
ATOM 1290 C CA . SER A 1 161 ? -7.719 -3.494 -10.121 1.00 96.44 161 SER A CA 1
ATOM 1291 C C . SER A 1 161 ? -7.389 -3.199 -11.583 1.00 96.44 161 SER A C 1
ATOM 1293 O O . SER A 1 161 ? -7.101 -4.122 -12.338 1.00 96.44 161 SER A O 1
ATOM 1295 N N . SER A 1 162 ? -7.376 -1.921 -11.980 1.00 96.94 162 SER A N 1
ATOM 1296 C CA . SER A 1 162 ? -7.037 -1.536 -13.352 1.00 96.94 162 SER A CA 1
ATOM 1297 C C . SER A 1 162 ? -5.622 -1.966 -13.729 1.00 96.94 162 SER A C 1
ATOM 1299 O O . SER A 1 162 ? -5.417 -2.421 -14.844 1.00 96.94 162 SER A O 1
ATOM 1301 N N . VAL A 1 163 ? -4.662 -1.894 -12.801 1.00 95.69 163 VAL A N 1
ATOM 1302 C CA . VAL A 1 163 ? -3.277 -2.322 -13.038 1.00 95.69 163 VAL A CA 1
ATOM 1303 C C . VAL A 1 163 ? -3.187 -3.839 -13.197 1.00 95.69 163 VAL A C 1
ATOM 1305 O O . VAL A 1 163 ? -2.529 -4.301 -14.120 1.00 95.69 163 VAL A O 1
ATOM 1308 N N . LEU A 1 164 ? -3.892 -4.613 -12.360 1.00 93.62 164 LEU A N 1
ATOM 1309 C CA . LEU A 1 164 ? -3.955 -6.074 -12.511 1.00 93.62 164 LEU A CA 1
ATOM 1310 C C . LEU A 1 164 ? -4.511 -6.460 -13.885 1.00 93.62 164 LEU A C 1
ATOM 1312 O O . LEU A 1 164 ? -3.924 -7.274 -14.587 1.00 93.62 164 LEU A O 1
ATOM 1316 N N . VAL A 1 165 ? -5.610 -5.827 -14.296 1.00 93.56 165 VAL A N 1
ATOM 1317 C CA . VAL A 1 165 ? -6.194 -6.039 -15.626 1.00 93.56 165 VAL A CA 1
ATOM 1318 C C . VAL A 1 165 ? -5.224 -5.596 -16.723 1.00 93.56 165 VAL A C 1
ATOM 1320 O O . VAL A 1 165 ? -5.068 -6.309 -17.704 1.00 93.56 165 VAL A O 1
ATOM 1323 N N . GLY A 1 166 ? -4.533 -4.467 -16.548 1.00 93.62 166 GLY A N 1
ATOM 1324 C CA . GLY A 1 166 ? -3.524 -3.973 -17.488 1.00 93.62 166 GLY A CA 1
ATOM 1325 C C . GLY A 1 166 ? -2.414 -4.990 -17.745 1.00 93.62 166 GLY A C 1
ATOM 1326 O O . GLY A 1 166 ? -2.038 -5.190 -18.893 1.00 93.62 166 GLY A O 1
ATOM 1327 N N . VAL A 1 167 ? -1.962 -5.701 -16.709 1.00 94.19 167 VAL A N 1
ATOM 1328 C CA . VAL A 1 167 ? -0.963 -6.776 -16.835 1.00 94.19 167 VAL A CA 1
ATOM 1329 C C . VAL A 1 167 ? -1.437 -7.921 -17.743 1.00 94.19 167 VAL A C 1
ATOM 1331 O O . VAL A 1 167 ? -0.611 -8.541 -18.399 1.00 94.19 167 VAL A O 1
ATOM 1334 N N . MET A 1 168 ? -2.744 -8.196 -17.845 1.00 90.69 168 MET A N 1
ATOM 1335 C CA . MET A 1 168 ? -3.255 -9.237 -18.757 1.00 90.69 168 MET A CA 1
ATOM 1336 C C . MET A 1 168 ? -3.173 -8.860 -20.238 1.00 90.69 168 MET A C 1
ATOM 1338 O O . MET A 1 168 ? -3.229 -9.746 -21.087 1.00 90.69 168 MET A O 1
ATOM 1342 N N . TYR A 1 169 ? -3.120 -7.563 -20.541 1.00 89.19 169 TYR A N 1
ATOM 1343 C CA . TYR A 1 169 ? -3.146 -7.031 -21.907 1.00 89.19 169 TYR A CA 1
ATOM 1344 C C . TYR A 1 169 ? -1.806 -6.413 -22.337 1.00 89.19 169 TYR A C 1
ATOM 1346 O O . TYR A 1 169 ? -1.723 -5.864 -23.436 1.00 89.19 169 TYR A O 1
ATOM 1354 N N . ALA A 1 170 ? -0.801 -6.468 -21.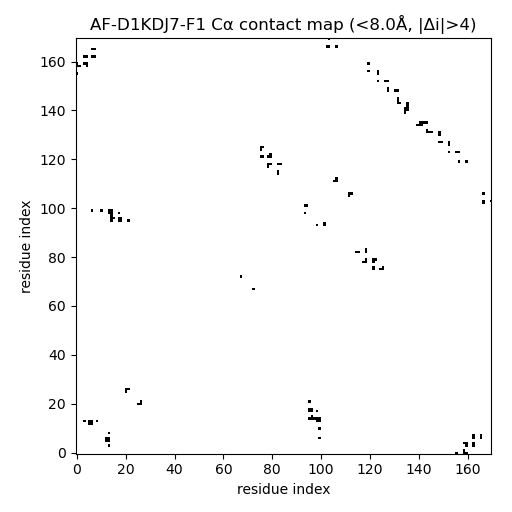463 1.00 85.62 170 ALA A N 1
ATOM 1355 C CA . ALA A 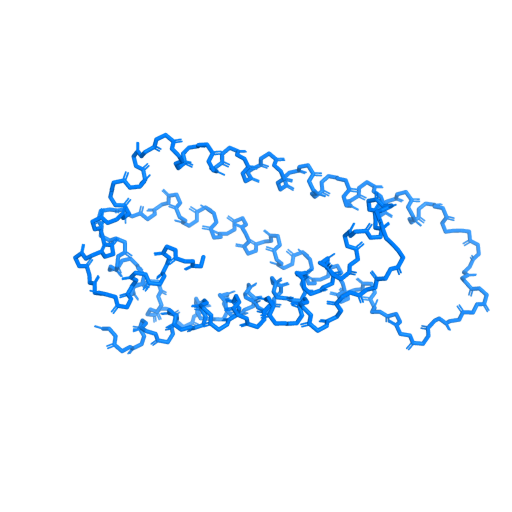1 170 ? 0.556 -5.972 -21.664 1.00 85.62 170 ALA A CA 1
ATOM 1356 C C . ALA A 1 170 ? 1.443 -7.007 -22.363 1.00 85.62 170 ALA A C 1
ATOM 1358 O O . ALA A 1 170 ? 2.303 -6.567 -23.159 1.00 85.62 170 ALA A O 1
#

Mean predicted aligned error: 4.61 Å